Protein AF-A0A1M4EAT4-F1 (afdb_monomer_lite)

Organism: NCBI:txid93944

Radius of gyration: 18.43 Å; chains: 1; bounding box: 46×36×51 Å

pLDDT: mean 74.12, std 10.52, range [37.0, 86.5]

Secondary structure (DSSP, 8-state):
----S-S-----HHHHHHHHHTT-SPTT------SSB---------SSHHHHHHHHHHHH-HHHHHHHHHTT---S-HHHHHHHHHHTT----SS---BPPPPPHHHHHHHHHHHHHH--

Structure (mmCIF, N/CA/C/O backbone):
data_AF-A0A1M4EAT4-F1
#
_entry.id   AF-A0A1M4EAT4-F1
#
loop_
_atom_site.group_PDB
_atom_site.id
_atom_site.type_symbol
_atom_site.label_atom_id
_atom_site.label_alt_id
_atom_site.label_comp_id
_atom_site.label_asym_id
_atom_site.label_entity_id
_atom_site.label_seq_id
_atom_site.pdbx_PD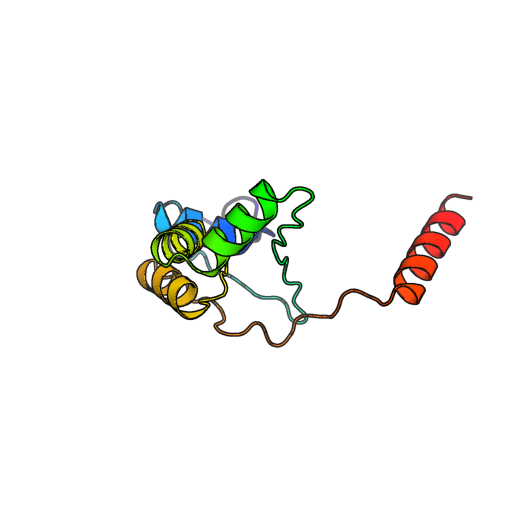B_ins_code
_atom_site.Cartn_x
_atom_site.Cartn_y
_atom_site.Cartn_z
_atom_site.occupancy
_atom_site.B_iso_or_equiv
_atom_site.auth_seq_id
_atom_site.auth_comp_id
_atom_site.auth_asym_id
_atom_site.auth_atom_id
_atom_site.pdbx_PDB_model_num
ATOM 1 N N . MET A 1 1 ? -7.336 -1.115 30.817 1.00 37.00 1 MET A N 1
ATOM 2 C CA . MET A 1 1 ? -6.216 -1.668 30.028 1.00 37.00 1 MET A CA 1
ATOM 3 C C . MET A 1 1 ? -6.042 -0.762 28.824 1.00 37.00 1 MET A C 1
ATOM 5 O O . MET A 1 1 ? -6.878 -0.791 27.934 1.00 37.00 1 MET A O 1
ATOM 9 N N . GLY A 1 2 ? -5.105 0.181 28.932 1.00 57.25 2 GLY A N 1
ATOM 10 C CA . GLY A 1 2 ? -4.971 1.328 28.029 1.00 57.25 2 GLY A CA 1
ATOM 11 C C . GLY A 1 2 ? -4.086 1.047 26.819 1.00 57.25 2 GLY A C 1
ATOM 12 O O . GLY A 1 2 ? -3.504 -0.034 26.713 1.00 57.25 2 GLY A O 1
ATOM 13 N N . MET A 1 3 ? -4.002 2.037 25.924 1.00 54.75 3 MET A N 1
ATOM 14 C CA . MET A 1 3 ? -3.085 2.034 24.782 1.00 54.75 3 MET A CA 1
ATOM 15 C C . MET A 1 3 ? -1.682 1.607 25.235 1.00 54.75 3 MET A C 1
ATOM 17 O O . MET A 1 3 ? -1.206 2.049 26.281 1.00 54.75 3 MET A O 1
ATOM 21 N N . GLY A 1 4 ? -1.052 0.709 24.472 1.00 64.19 4 GLY A N 1
ATOM 22 C CA . GLY A 1 4 ? 0.325 0.289 24.723 1.00 64.19 4 G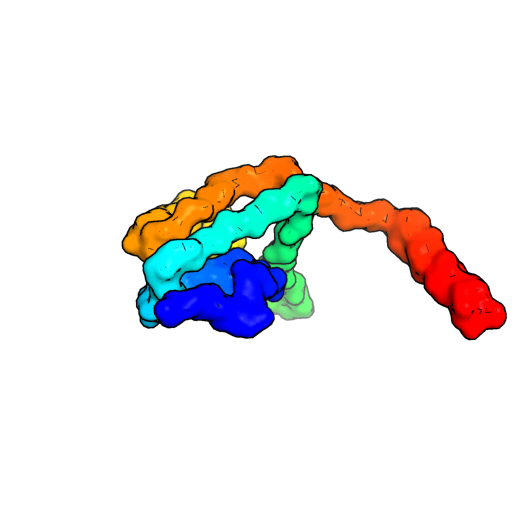LY A CA 1
ATOM 23 C C . GLY A 1 4 ? 1.308 1.471 24.681 1.00 64.19 4 GLY A C 1
ATOM 24 O O . GLY A 1 4 ? 0.922 2.584 24.325 1.00 64.19 4 GLY A O 1
ATOM 25 N N . PRO A 1 5 ? 2.591 1.244 25.004 1.00 63.88 5 PRO A N 1
ATOM 26 C CA . PRO A 1 5 ? 3.593 2.306 25.165 1.00 63.88 5 PRO A CA 1
ATOM 27 C C . PRO A 1 5 ? 3.839 3.167 23.908 1.00 63.88 5 PRO A C 1
ATOM 29 O O . PRO A 1 5 ? 4.446 4.228 24.014 1.00 63.88 5 PRO A O 1
ATOM 32 N N . SER A 1 6 ? 3.343 2.753 22.738 1.00 63.44 6 SER A N 1
ATOM 33 C CA . SER A 1 6 ? 3.379 3.521 21.490 1.00 63.44 6 SER A CA 1
ATOM 34 C C . SER A 1 6 ? 1.952 3.700 20.951 1.00 63.44 6 SER A C 1
ATOM 36 O O . SER A 1 6 ? 1.438 2.795 20.293 1.00 63.44 6 SER A O 1
ATOM 38 N N . PRO A 1 7 ? 1.282 4.835 21.225 1.00 70.62 7 PRO A N 1
ATOM 39 C CA . PRO A 1 7 ? -0.088 5.085 20.762 1.00 70.62 7 PRO A CA 1
ATOM 40 C C . PRO A 1 7 ? -0.171 5.319 19.244 1.00 70.62 7 PRO A C 1
ATOM 42 O O . PRO A 1 7 ? -1.258 5.284 18.676 1.00 70.62 7 PRO A O 1
ATOM 45 N N . MET A 1 8 ? 0.973 5.547 18.593 1.00 79.19 8 MET A N 1
ATOM 46 C CA . MET A 1 8 ? 1.109 5.738 17.156 1.00 79.19 8 MET A CA 1
ATOM 47 C C . MET A 1 8 ? 2.416 5.102 16.683 1.00 79.19 8 MET A C 1
ATOM 49 O O . MET A 1 8 ? 3.445 5.223 17.350 1.00 79.19 8 MET A O 1
ATOM 53 N N . VAL A 1 9 ? 2.368 4.428 15.537 1.00 81.19 9 VAL A N 1
ATOM 54 C CA . VAL A 1 9 ? 3.529 3.830 14.872 1.00 81.19 9 VAL A CA 1
ATOM 55 C C . VAL A 1 9 ? 3.484 4.175 13.390 1.00 81.19 9 VAL A C 1
ATOM 57 O O . VAL A 1 9 ? 2.409 4.201 12.793 1.00 81.19 9 VAL A O 1
ATOM 60 N N . TRP A 1 10 ? 4.647 4.444 12.800 1.00 80.44 10 TRP A N 1
ATOM 61 C CA . TRP A 1 10 ? 4.766 4.648 11.360 1.00 80.44 10 TRP A CA 1
ATOM 62 C C . TRP A 1 10 ? 5.073 3.306 10.706 1.00 80.44 10 TRP A C 1
ATOM 64 O O . TRP A 1 10 ? 6.112 2.706 10.974 1.00 80.44 10 TRP A O 1
ATOM 74 N N . ILE A 1 11 ? 4.146 2.818 9.892 1.00 80.50 11 ILE A N 1
ATOM 75 C CA . ILE A 1 11 ? 4.225 1.507 9.244 1.00 80.50 11 ILE A CA 1
ATOM 76 C C . ILE A 1 11 ? 3.791 1.621 7.787 1.00 80.50 11 ILE A C 1
ATOM 78 O O . ILE A 1 11 ? 3.132 2.588 7.400 1.00 80.50 11 ILE A O 1
ATOM 82 N N . TYR A 1 12 ? 4.138 0.621 6.983 1.00 81.62 12 TYR A N 1
ATOM 83 C CA . TYR A 1 12 ? 3.632 0.534 5.620 1.00 81.62 12 TYR A CA 1
ATOM 84 C C . TYR A 1 12 ? 2.160 0.106 5.612 1.00 81.62 12 TYR A C 1
ATOM 86 O O . TYR A 1 12 ? 1.756 -0.772 6.374 1.00 81.62 12 TYR A O 1
ATOM 94 N N . GLU A 1 13 ? 1.378 0.672 4.688 1.00 83.06 13 GLU A N 1
ATOM 95 C CA . GLU A 1 13 ? -0.017 0.272 4.445 1.00 83.06 13 GLU A CA 1
ATOM 96 C C . GLU A 1 13 ? -0.123 -1.240 4.193 1.00 83.06 13 GLU A C 1
ATOM 98 O O . GLU A 1 13 ? -0.965 -1.903 4.794 1.00 83.06 13 GLU A O 1
ATOM 103 N N . ALA A 1 14 ? 0.791 -1.790 3.385 1.00 80.06 14 ALA A N 1
ATOM 104 C CA . ALA A 1 14 ? 0.827 -3.213 3.061 1.00 80.06 14 ALA A CA 1
ATOM 105 C C . ALA A 1 14 ? 0.920 -4.101 4.310 1.00 80.06 14 ALA A C 1
ATOM 107 O O . ALA A 1 14 ? 0.164 -5.055 4.448 1.00 80.06 14 ALA A O 1
ATOM 108 N N . GLN A 1 15 ? 1.783 -3.731 5.260 1.00 82.38 15 GLN A N 1
ATOM 109 C CA . GLN A 1 15 ? 1.969 -4.481 6.503 1.00 82.38 15 GLN A CA 1
ATOM 110 C C . GLN A 1 15 ? 0.731 -4.415 7.401 1.00 82.38 15 GLN A C 1
ATOM 112 O O . GLN A 1 15 ? 0.396 -5.394 8.061 1.00 82.38 15 GLN A O 1
ATOM 117 N N . PHE A 1 16 ? 0.042 -3.269 7.437 1.00 84.94 16 PHE A N 1
ATOM 118 C CA . PHE A 1 16 ? -1.190 -3.139 8.213 1.00 84.94 16 PHE A CA 1
ATOM 119 C C . PHE A 1 16 ? -2.329 -3.966 7.608 1.00 84.94 16 PHE A C 1
ATOM 121 O O . PHE A 1 16 ? -3.050 -4.639 8.342 1.00 84.94 16 PHE A O 1
ATOM 128 N N . VAL A 1 17 ? -2.474 -3.945 6.280 1.00 83.94 17 VAL A N 1
ATOM 129 C CA . VAL A 1 17 ? -3.482 -4.741 5.564 1.00 83.94 17 VAL A CA 1
ATOM 130 C C . VAL A 1 17 ? -3.195 -6.235 5.699 1.00 83.94 17 VAL A C 1
ATOM 132 O O . VAL A 1 17 ? -4.110 -6.987 6.014 1.00 83.94 17 VAL A O 1
ATOM 135 N N . GLU A 1 18 ? -1.940 -6.664 5.558 1.00 84.06 18 GLU A N 1
ATOM 136 C CA . GLU A 1 18 ? -1.531 -8.058 5.773 1.00 84.06 18 GLU A CA 1
ATOM 137 C C . GLU A 1 18 ? -1.813 -8.506 7.217 1.00 84.06 18 GLU A C 1
ATOM 139 O O . GLU A 1 18 ? -2.433 -9.546 7.448 1.00 84.06 18 GLU A O 1
ATOM 144 N N . ALA A 1 19 ? -1.460 -7.689 8.214 1.00 85.19 19 ALA A N 1
ATOM 145 C CA . ALA A 1 19 ? -1.780 -7.977 9.610 1.00 85.19 19 ALA A CA 1
ATOM 146 C C . ALA A 1 19 ? -3.298 -8.070 9.852 1.00 85.19 19 ALA A C 1
ATOM 148 O O . ALA A 1 19 ? -3.749 -8.917 10.627 1.00 85.19 19 ALA A O 1
ATOM 149 N N . ALA A 1 20 ? -4.105 -7.227 9.198 1.00 85.56 20 ALA A N 1
ATOM 150 C CA . ALA A 1 20 ? -5.563 -7.291 9.283 1.00 85.56 20 ALA A CA 1
ATOM 151 C C . ALA A 1 20 ? -6.114 -8.564 8.625 1.00 85.56 20 ALA A C 1
ATOM 153 O O . ALA A 1 20 ? -6.967 -9.231 9.214 1.00 85.56 20 ALA A O 1
ATOM 154 N N . ALA A 1 21 ? -5.573 -8.948 7.466 1.00 83.12 21 ALA A N 1
ATOM 155 C CA . ALA A 1 21 ? -5.907 -10.191 6.778 1.00 83.12 21 ALA A CA 1
ATOM 156 C C . ALA A 1 21 ? -5.607 -11.428 7.641 1.00 83.12 21 ALA A C 1
ATOM 158 O O . ALA A 1 21 ? -6.381 -12.385 7.660 1.00 83.12 21 ALA A O 1
ATOM 159 N N . HIS A 1 22 ? -4.540 -11.374 8.443 1.00 85.06 22 HIS A N 1
ATOM 160 C CA . HIS A 1 22 ? -4.179 -12.410 9.412 1.00 85.06 22 HIS A CA 1
ATOM 161 C C . HIS A 1 22 ? -4.853 -12.272 10.790 1.00 85.06 22 HIS A C 1
ATOM 163 O O . HIS A 1 22 ? -4.543 -13.045 11.699 1.00 85.06 22 HIS A O 1
ATOM 169 N N . GLY A 1 23 ? -5.766 -11.313 10.984 1.00 83.88 23 GLY A N 1
ATOM 170 C CA . GLY A 1 23 ? -6.479 -11.115 12.254 1.00 83.88 23 GLY A CA 1
ATOM 171 C C . GLY A 1 23 ? -5.591 -10.641 13.413 1.00 83.88 23 GLY A C 1
ATOM 172 O O . GLY A 1 23 ? -5.926 -10.837 14.579 1.00 83.88 23 GLY A O 1
ATOM 173 N N . GLN A 1 24 ? -4.445 -10.034 13.109 1.00 86.50 24 GLN A N 1
ATOM 174 C CA . GLN A 1 24 ? -3.463 -9.552 14.087 1.00 86.50 24 GLN A CA 1
ATOM 175 C C . GLN A 1 24 ? -3.726 -8.103 14.530 1.00 86.50 24 GLN A C 1
ATOM 177 O O . GLN A 1 24 ? -3.128 -7.626 15.499 1.00 86.50 24 GLN A O 1
ATOM 182 N N . VAL A 1 25 ? -4.636 -7.401 13.848 1.00 84.62 25 VAL A N 1
ATOM 183 C CA . VAL A 1 25 ? -5.058 -6.036 14.185 1.00 84.62 25 VAL A CA 1
ATOM 184 C C . VAL A 1 25 ? -6.112 -6.068 15.293 1.00 84.62 25 VAL A C 1
ATOM 186 O O . VAL A 1 25 ? -7.095 -6.804 15.231 1.00 84.62 25 VAL A O 1
ATOM 189 N N . LYS A 1 26 ? -5.906 -5.258 16.335 1.00 84.25 26 LYS A N 1
ATOM 190 C CA . LYS A 1 26 ? -6.821 -5.168 17.482 1.00 84.25 26 LYS A CA 1
ATOM 191 C C . LYS A 1 26 ? -7.965 -4.186 17.196 1.00 84.25 26 LYS A C 1
ATOM 193 O O . LYS A 1 26 ? -7.743 -3.191 16.504 1.00 84.25 26 LYS A O 1
ATOM 198 N N . PRO A 1 27 ? -9.153 -4.386 17.797 1.00 80.12 27 PRO A N 1
ATOM 199 C CA . PRO A 1 27 ? -10.242 -3.417 17.706 1.00 80.12 27 PRO A CA 1
ATOM 200 C C . PRO A 1 27 ? -9.794 -2.010 18.127 1.00 80.12 27 PRO A C 1
ATOM 202 O O . PRO A 1 27 ? -9.149 -1.846 19.163 1.00 80.12 27 PRO A O 1
ATOM 205 N N . GLY A 1 28 ? -10.142 -1.002 17.323 1.00 80.25 28 GLY A N 1
ATOM 206 C CA . GLY A 1 28 ? -9.801 0.405 17.567 1.00 80.25 28 GLY A CA 1
ATOM 207 C C . GLY A 1 28 ? -8.472 0.875 16.963 1.00 80.25 28 GLY A C 1
ATOM 208 O O . GLY A 1 28 ? -8.188 2.068 17.014 1.00 80.25 28 GLY A O 1
ATOM 209 N N . MET A 1 29 ? -7.673 -0.016 16.368 1.00 85.00 29 MET A N 1
ATOM 210 C CA . MET A 1 29 ? -6.548 0.391 15.521 1.00 85.00 29 MET A CA 1
ATOM 211 C C . MET A 1 29 ? -7.074 0.950 14.197 1.00 85.00 29 MET A C 1
ATOM 213 O O . MET A 1 29 ? -7.895 0.318 13.537 1.00 85.00 29 MET A O 1
ATOM 217 N N . VAL A 1 30 ? -6.591 2.129 13.808 1.00 83.81 30 VAL A N 1
ATOM 218 C CA . VAL A 1 30 ? -6.997 2.818 12.578 1.00 83.81 30 VAL A CA 1
ATOM 219 C C . VAL A 1 30 ? -5.770 3.238 11.781 1.00 83.81 30 VAL A C 1
ATOM 221 O O . VAL A 1 30 ? -4.739 3.587 12.358 1.00 83.81 30 VAL A O 1
ATOM 224 N N . LEU A 1 31 ? -5.893 3.211 10.454 1.00 84.19 31 LEU A N 1
ATOM 225 C CA . LEU A 1 31 ? -4.864 3.708 9.551 1.00 84.19 31 LEU A CA 1
ATOM 226 C C . LEU A 1 31 ? -5.080 5.209 9.320 1.00 84.19 31 LEU A C 1
ATOM 228 O O . LEU A 1 31 ? -6.187 5.643 9.001 1.00 84.19 31 LEU A O 1
ATOM 232 N N . LEU A 1 32 ? -4.023 5.999 9.500 1.00 80.12 32 LEU A N 1
ATOM 233 C CA . LEU A 1 32 ? -4.026 7.443 9.276 1.00 80.12 32 LEU A CA 1
ATOM 234 C C . LEU A 1 32 ? -3.093 7.765 8.110 1.00 80.12 32 LEU A C 1
ATOM 236 O O . LEU A 1 32 ? -1.944 7.325 8.098 1.00 80.12 32 LEU A O 1
ATOM 240 N N . TYR A 1 33 ? -3.578 8.564 7.161 1.00 77.25 33 TYR A N 1
ATOM 241 C CA . TYR A 1 33 ? -2.772 9.078 6.057 1.00 77.25 33 TYR A CA 1
ATOM 242 C C . TYR A 1 33 ? -2.415 10.540 6.352 1.00 77.25 33 TYR A C 1
ATOM 244 O O . TYR A 1 33 ? -3.316 11.382 6.355 1.00 77.25 33 TYR A O 1
ATOM 252 N N . PRO A 1 34 ? -1.142 10.874 6.632 1.00 69.44 34 PRO A N 1
ATOM 253 C CA . PRO A 1 34 ? -0.729 12.271 6.693 1.00 69.44 34 PRO A CA 1
ATOM 254 C C . PRO A 1 34 ? -0.902 12.912 5.310 1.00 69.44 34 PRO A C 1
ATOM 256 O O . PRO A 1 34 ? -0.660 12.251 4.301 1.00 69.44 34 PRO A O 1
ATOM 259 N N . SER A 1 35 ? -1.317 14.180 5.272 1.00 65.00 35 SER A N 1
ATOM 260 C CA . SER A 1 35 ? -1.279 15.007 4.061 1.00 65.00 35 SER A CA 1
ATOM 261 C C . SER A 1 35 ? -0.195 16.083 4.239 1.00 65.00 35 SER A C 1
ATOM 263 O O . SER A 1 35 ? -0.228 16.799 5.247 1.00 65.00 35 SER A O 1
ATOM 265 N N . PRO A 1 36 ? 0.783 16.184 3.320 1.00 61.97 36 PRO A N 1
ATOM 266 C CA . PRO A 1 36 ? 0.971 15.316 2.155 1.00 61.97 36 PRO A CA 1
ATOM 267 C C . PRO A 1 36 ? 1.425 13.894 2.527 1.00 61.97 36 PRO A C 1
ATOM 269 O O . PRO A 1 36 ? 2.098 13.690 3.539 1.00 61.97 36 PRO A O 1
ATOM 272 N N . THR A 1 37 ? 1.081 12.910 1.693 1.00 60.50 37 THR A N 1
ATOM 273 C CA . THR A 1 37 ? 1.470 11.507 1.878 1.00 60.50 37 THR A CA 1
ATOM 274 C C . THR A 1 37 ? 2.624 11.115 0.955 1.00 60.50 37 THR A C 1
ATOM 276 O O . THR A 1 37 ? 2.887 11.759 -0.060 1.00 60.50 37 THR A O 1
ATOM 279 N N . VAL A 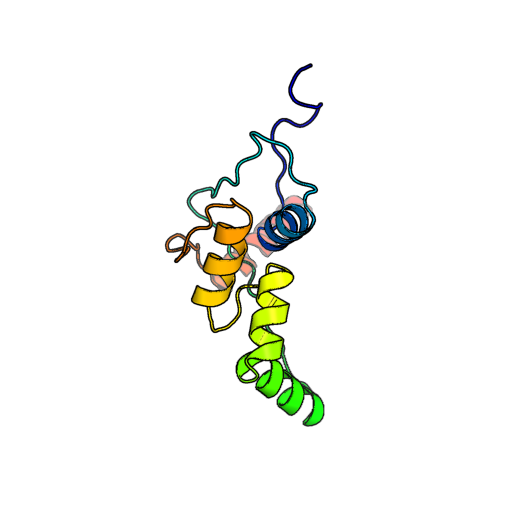1 38 ? 3.327 10.036 1.300 1.00 61.12 38 VAL A N 1
ATOM 280 C CA . VAL A 1 38 ? 4.394 9.456 0.472 1.00 61.12 38 VAL A CA 1
ATOM 281 C C . VAL A 1 38 ? 4.012 8.021 0.145 1.00 61.12 38 VAL A C 1
ATOM 283 O O . VAL A 1 38 ? 3.863 7.188 1.039 1.00 61.12 38 VAL A O 1
ATOM 286 N N . LEU A 1 39 ? 3.868 7.719 -1.145 1.00 66.31 39 LEU A N 1
ATOM 287 C CA . LEU A 1 39 ? 3.547 6.378 -1.620 1.00 66.31 39 LEU A CA 1
ATOM 288 C C . LEU A 1 39 ? 4.820 5.659 -2.072 1.00 66.31 39 LEU A C 1
ATOM 290 O O . LEU A 1 39 ? 5.461 6.053 -3.045 1.00 66.31 39 LEU A O 1
ATOM 294 N N . SER A 1 40 ? 5.155 4.555 -1.407 1.00 63.81 40 SER A N 1
ATOM 295 C CA . SER A 1 40 ? 6.212 3.654 -1.876 1.00 63.81 40 SER A CA 1
ATOM 296 C C . SER A 1 40 ? 5.664 2.721 -2.957 1.00 63.81 40 SER A C 1
ATOM 298 O O . SER A 1 40 ? 4.914 1.789 -2.666 1.00 63.81 40 SER A O 1
ATOM 300 N N . LYS A 1 41 ? 6.038 2.971 -4.216 1.00 67.81 41 LYS A N 1
ATOM 301 C CA . LYS A 1 41 ? 5.733 2.077 -5.341 1.00 67.81 41 LYS A CA 1
ATOM 302 C C . LYS A 1 41 ? 6.792 0.978 -5.426 1.00 67.81 41 LYS A C 1
ATOM 304 O O . LYS A 1 41 ? 7.984 1.265 -5.493 1.00 67.81 41 LYS A O 1
ATOM 309 N N . HIS A 1 42 ? 6.354 -0.277 -5.450 1.00 70.00 42 HIS A N 1
ATOM 310 C CA . HIS A 1 42 ? 7.240 -1.416 -5.675 1.00 70.00 42 HIS A CA 1
ATOM 311 C C . HIS A 1 42 ? 7.415 -1.627 -7.181 1.00 70.00 42 HIS A C 1
ATOM 313 O O . HIS A 1 42 ? 6.526 -2.153 -7.847 1.00 70.00 42 HIS A O 1
ATOM 319 N N . THR A 1 43 ? 8.558 -1.201 -7.719 1.00 71.75 43 THR A N 1
ATOM 320 C CA . THR A 1 43 ? 8.867 -1.313 -9.150 1.00 71.75 43 THR A CA 1
ATOM 321 C C . THR A 1 43 ? 9.819 -2.476 -9.398 1.00 71.75 43 THR A C 1
ATOM 323 O O . THR A 1 43 ? 10.922 -2.511 -8.854 1.00 71.75 43 THR A O 1
ATOM 326 N N . LEU A 1 44 ? 9.425 -3.415 -10.260 1.00 77.50 44 LEU A N 1
ATOM 327 C CA . LEU A 1 44 ? 10.331 -4.441 -10.771 1.00 77.50 44 LEU A CA 1
ATOM 328 C C . LEU A 1 44 ? 11.095 -3.891 -11.982 1.00 77.50 44 LEU A C 1
ATOM 330 O O . LEU A 1 44 ? 10.482 -3.533 -12.984 1.00 77.50 44 LEU A O 1
ATOM 334 N N . VAL A 1 45 ? 12.429 -3.886 -11.915 1.00 81.94 45 VAL A N 1
ATOM 335 C CA . VAL A 1 45 ? 13.299 -3.543 -13.052 1.00 81.94 45 VAL A CA 1
ATOM 336 C C . VAL A 1 45 ? 13.937 -4.825 -13.600 1.00 81.94 45 VAL A C 1
ATOM 338 O O . VAL A 1 45 ? 14.849 -5.376 -12.976 1.00 81.94 45 VAL A O 1
ATOM 341 N N . PRO A 1 46 ? 13.465 -5.356 -14.740 1.00 79.31 46 PRO A N 1
ATOM 342 C CA . PRO A 1 46 ? 14.001 -6.592 -15.288 1.00 79.31 46 PRO A CA 1
ATOM 343 C C . PRO A 1 46 ? 15.347 -6.360 -15.988 1.00 79.31 46 PRO A C 1
ATOM 345 O O . PRO A 1 46 ? 15.427 -5.666 -16.993 1.00 79.31 46 PRO A O 1
ATOM 348 N N . LEU A 1 47 ? 16.410 -7.005 -15.497 1.00 80.81 47 LEU A N 1
ATOM 349 C CA . LEU A 1 47 ? 17.750 -6.950 -16.114 1.00 80.81 47 LEU A CA 1
ATOM 350 C C . LEU A 1 47 ? 17.985 -8.042 -17.174 1.00 80.81 47 LEU A C 1
ATOM 352 O O . LEU A 1 47 ? 18.995 -8.034 -17.873 1.00 80.81 47 LEU A O 1
ATOM 356 N N . LYS A 1 48 ? 17.087 -9.033 -17.258 1.00 85.94 48 LYS A N 1
ATOM 357 C CA . LYS A 1 48 ? 17.187 -10.207 -18.143 1.00 85.94 48 LYS A CA 1
ATOM 358 C C . LYS A 1 48 ? 15.817 -10.541 -18.750 1.00 85.94 48 LYS A C 1
ATOM 360 O O . LYS A 1 48 ? 14.805 -10.253 -18.107 1.00 85.94 48 LYS A O 1
ATOM 365 N N . PRO A 1 49 ? 15.755 -11.247 -19.898 1.00 85.94 49 PRO A N 1
ATOM 366 C CA . PRO A 1 49 ? 14.487 -11.649 -20.524 1.00 85.94 49 PRO A CA 1
ATOM 367 C C . PRO A 1 49 ? 13.559 -12.475 -19.616 1.00 85.94 49 PRO A C 1
ATOM 369 O O . PRO A 1 49 ? 12.338 -12.367 -19.696 1.00 85.94 49 PRO A O 1
ATOM 372 N N . SER A 1 50 ? 14.120 -13.283 -18.712 1.00 85.00 50 SER A N 1
ATOM 373 C CA . SER A 1 50 ? 13.340 -14.015 -17.706 1.00 85.00 50 SER A CA 1
ATOM 374 C C . SER A 1 50 ? 12.674 -13.088 -16.684 1.00 85.00 50 SER A C 1
ATOM 376 O O . SER A 1 50 ? 11.542 -13.343 -16.277 1.00 85.00 50 SER A O 1
ATOM 378 N N . GLY A 1 51 ? 13.347 -11.997 -16.307 1.00 80.75 51 GLY A N 1
ATOM 379 C CA . GLY A 1 51 ? 12.787 -10.954 -15.451 1.00 80.75 51 GLY A CA 1
ATOM 380 C C . GLY A 1 51 ? 11.664 -10.190 -16.147 1.00 80.75 51 GLY A C 1
ATOM 381 O O . GLY A 1 51 ? 10.658 -9.891 -15.516 1.00 80.75 51 GLY A O 1
ATOM 382 N N . ASP A 1 52 ? 11.792 -9.937 -17.450 1.00 84.31 52 ASP A N 1
ATOM 383 C CA . ASP A 1 52 ? 10.733 -9.290 -18.234 1.00 84.31 52 ASP A CA 1
ATOM 384 C C . ASP A 1 52 ? 9.467 -10.160 -18.287 1.00 84.31 52 ASP A C 1
ATOM 386 O O . ASP A 1 52 ? 8.351 -9.686 -18.070 1.00 84.31 52 ASP A O 1
ATOM 390 N N . ARG A 1 53 ? 9.637 -11.478 -18.459 1.00 85.69 53 ARG A N 1
ATOM 391 C CA . ARG A 1 53 ? 8.522 -12.429 -18.363 1.00 85.69 53 ARG A CA 1
ATOM 392 C C . ARG A 1 53 ? 7.869 -12.412 -16.977 1.00 85.69 53 ARG A C 1
ATOM 394 O O . ARG A 1 53 ? 6.646 -12.486 -16.897 1.00 85.69 53 ARG A O 1
ATOM 401 N N . LEU A 1 54 ? 8.659 -12.317 -15.906 1.00 85.00 54 LEU A N 1
ATOM 402 C CA . LEU A 1 54 ? 8.140 -12.217 -14.539 1.00 85.00 54 LEU A CA 1
ATOM 403 C C . LEU A 1 54 ? 7.363 -10.914 -14.321 1.00 85.00 54 LEU A C 1
ATOM 405 O O . LEU A 1 54 ? 6.255 -10.960 -13.797 1.00 85.00 54 LEU A O 1
ATOM 409 N N . GLY A 1 55 ? 7.904 -9.776 -14.762 1.00 81.88 55 GLY A N 1
ATOM 410 C CA . GLY A 1 55 ? 7.229 -8.481 -14.667 1.00 81.88 55 GLY A CA 1
ATOM 411 C C . GLY A 1 55 ? 5.887 -8.484 -15.382 1.00 81.88 55 GLY A C 1
ATOM 412 O O . GLY A 1 55 ? 4.881 -8.087 -14.799 1.00 81.88 55 GLY A O 1
ATOM 413 N N . ARG A 1 56 ? 5.844 -9.044 -16.597 1.00 83.94 56 ARG A N 1
ATOM 414 C CA . ARG A 1 56 ? 4.589 -9.228 -17.332 1.00 83.94 56 ARG A CA 1
ATOM 415 C C . ARG A 1 56 ? 3.590 -10.065 -16.543 1.00 83.94 56 ARG A C 1
ATOM 417 O O . ARG A 1 56 ? 2.472 -9.613 -16.353 1.00 83.94 56 ARG A O 1
ATOM 424 N N . LEU A 1 57 ? 3.993 -11.222 -16.016 1.00 85.12 57 LEU A N 1
ATOM 425 C CA . LEU A 1 57 ? 3.094 -12.073 -15.228 1.00 85.12 57 LEU A CA 1
ATOM 426 C C . LEU A 1 57 ? 2.562 -11.368 -13.975 1.00 85.12 57 LEU A C 1
ATOM 428 O O . LEU A 1 57 ? 1.362 -11.415 -13.735 1.00 85.12 57 LEU A O 1
ATOM 432 N N . LEU A 1 58 ? 3.409 -10.664 -13.221 1.00 81.88 58 LEU A N 1
ATOM 433 C CA . LEU A 1 58 ? 2.976 -9.902 -12.042 1.00 81.88 58 LEU A CA 1
ATOM 434 C C . LEU A 1 58 ? 1.982 -8.783 -12.393 1.00 81.88 58 LEU A C 1
ATOM 436 O O . LEU A 1 58 ? 1.154 -8.414 -11.565 1.00 81.88 58 LEU A O 1
ATOM 440 N N . SER A 1 59 ? 2.045 -8.246 -13.615 1.00 78.31 59 SER A N 1
ATOM 441 C CA . SER A 1 59 ? 1.142 -7.193 -14.089 1.00 78.31 59 SER A CA 1
ATOM 442 C C . SER A 1 59 ? -0.095 -7.690 -14.836 1.00 78.31 59 SER A C 1
ATOM 444 O O . SER A 1 59 ? -1.039 -6.913 -14.943 1.00 78.31 59 SER A O 1
ATOM 446 N N . THR A 1 60 ? -0.113 -8.916 -15.367 1.00 82.50 60 THR A N 1
ATOM 447 C CA . THR A 1 60 ? -1.206 -9.407 -16.231 1.00 82.50 60 THR A CA 1
ATOM 448 C C . THR A 1 60 ? -1.924 -10.644 -15.711 1.00 82.50 60 THR A C 1
ATOM 450 O O . THR A 1 60 ? -3.022 -10.924 -16.177 1.00 82.50 60 THR A O 1
ATOM 453 N N . ASP A 1 61 ? -1.309 -11.432 -14.825 1.00 85.19 61 ASP A N 1
ATOM 454 C CA . ASP A 1 61 ? -1.927 -12.651 -14.297 1.00 85.19 61 ASP A CA 1
ATOM 455 C C . ASP A 1 61 ? -2.893 -12.298 -13.149 1.00 85.19 61 ASP A C 1
ATOM 457 O O . ASP A 1 61 ? -2.440 -11.830 -12.097 1.00 85.19 61 ASP A O 1
ATOM 461 N N . PRO A 1 62 ? -4.209 -12.553 -13.294 1.00 82.56 62 PRO A N 1
ATOM 462 C CA . PRO A 1 62 ? -5.193 -12.199 -12.272 1.00 82.56 62 PRO A CA 1
ATOM 463 C C . PRO A 1 62 ? -4.962 -12.898 -10.928 1.00 82.56 62 PRO A C 1
ATOM 465 O O . PRO A 1 62 ? -5.302 -12.358 -9.877 1.00 82.56 62 PRO A O 1
ATOM 468 N N . ARG A 1 63 ? -4.374 -14.104 -10.925 1.00 84.81 63 ARG A N 1
ATOM 469 C CA . ARG A 1 63 ? -4.073 -14.830 -9.682 1.00 84.81 63 ARG A CA 1
ATOM 470 C C . ARG A 1 63 ? -2.923 -14.173 -8.935 1.00 84.81 63 ARG A C 1
ATOM 472 O O . ARG A 1 63 ? -2.985 -14.072 -7.715 1.00 84.81 63 ARG A O 1
ATOM 479 N N . LEU A 1 64 ? -1.896 -13.719 -9.654 1.00 83.50 64 LEU A N 1
ATOM 480 C CA . LEU A 1 64 ? -0.766 -13.017 -9.043 1.00 83.50 64 LEU A CA 1
ATOM 481 C C . LEU A 1 64 ? -1.169 -11.630 -8.545 1.00 83.50 64 LEU A C 1
ATOM 483 O O . LEU A 1 64 ? -0.745 -11.242 -7.462 1.00 83.50 64 LEU A O 1
ATOM 487 N N . GLN A 1 65 ? -2.019 -10.914 -9.282 1.00 82.94 65 GLN A N 1
ATOM 488 C CA . GLN A 1 65 ? -2.570 -9.632 -8.834 1.00 82.94 65 GLN A CA 1
ATOM 489 C C . GLN A 1 65 ? -3.398 -9.782 -7.554 1.00 82.94 65 GLN A C 1
ATOM 491 O O . GLN A 1 65 ? -3.215 -9.015 -6.610 1.00 82.94 65 GLN A O 1
ATOM 496 N N . ARG A 1 66 ? -4.254 -10.810 -7.487 1.00 80.88 66 ARG A N 1
ATOM 497 C CA . ARG A 1 66 ? -5.019 -11.122 -6.276 1.00 80.88 66 ARG A CA 1
ATOM 498 C C . ARG A 1 66 ? -4.113 -11.488 -5.103 1.00 80.88 66 ARG A C 1
ATOM 500 O O . ARG A 1 66 ? -4.296 -10.955 -4.016 1.00 80.88 66 ARG A O 1
ATOM 507 N N . LEU A 1 67 ? -3.122 -12.352 -5.322 1.00 84.19 67 LEU A N 1
ATOM 508 C CA . LEU A 1 67 ? -2.170 -12.727 -4.275 1.00 84.19 67 LEU A CA 1
ATOM 509 C C . LEU A 1 67 ? -1.386 -11.503 -3.773 1.00 84.19 67 LEU A C 1
ATOM 511 O O . LEU A 1 67 ? -1.179 -11.345 -2.576 1.00 84.19 67 LEU A O 1
ATOM 515 N N . ALA A 1 68 ? -0.988 -10.604 -4.675 1.00 80.81 68 ALA A N 1
ATOM 516 C CA . ALA A 1 68 ? -0.344 -9.351 -4.303 1.00 80.81 68 ALA A CA 1
ATOM 517 C C . ALA A 1 68 ? -1.258 -8.490 -3.411 1.00 80.81 68 ALA A C 1
ATOM 519 O O . ALA A 1 68 ? -0.792 -7.971 -2.400 1.00 80.81 68 ALA A O 1
ATOM 520 N N . ALA A 1 69 ? -2.552 -8.394 -3.733 1.00 80.06 69 ALA A N 1
ATOM 521 C CA . ALA A 1 69 ? -3.533 -7.689 -2.907 1.00 80.06 69 ALA A CA 1
ATOM 522 C C . ALA A 1 69 ? -3.721 -8.335 -1.521 1.00 80.06 69 ALA A C 1
ATOM 524 O O . ALA A 1 69 ? -3.789 -7.615 -0.526 1.00 80.06 69 ALA A O 1
ATOM 525 N N . GLU A 1 70 ? -3.743 -9.670 -1.436 1.00 80.00 70 GLU A N 1
ATOM 526 C CA . GLU A 1 70 ? -3.807 -10.421 -0.168 1.00 80.00 70 GLU A CA 1
ATOM 527 C C . GLU A 1 70 ? -2.584 -10.151 0.730 1.00 80.00 70 GLU A C 1
ATOM 529 O O . GLU A 1 70 ? -2.721 -10.081 1.948 1.00 80.00 70 GLU A O 1
ATOM 534 N N . HIS A 1 71 ? -1.416 -9.891 0.135 1.00 80.00 71 HIS A N 1
ATOM 535 C CA . HIS A 1 71 ? -0.203 -9.450 0.838 1.00 80.00 71 HIS A CA 1
ATOM 536 C C . HIS A 1 71 ? -0.068 -7.921 0.966 1.00 80.00 71 HIS A C 1
ATOM 538 O O . HIS A 1 71 ? 1.004 -7.401 1.273 1.00 80.00 71 HIS A O 1
ATOM 544 N N . GLY A 1 72 ? -1.140 -7.169 0.712 1.00 70.44 72 GLY A N 1
ATOM 545 C CA . GLY A 1 72 ? -1.177 -5.729 0.946 1.00 70.44 72 GLY A CA 1
ATOM 546 C C . GLY A 1 72 ? -0.512 -4.864 -0.136 1.00 70.44 72 GLY A C 1
ATOM 547 O O . GLY A 1 72 ? -0.324 -3.664 0.067 1.00 70.44 72 GLY A O 1
ATOM 548 N N . PHE A 1 73 ? -0.159 -5.420 -1.297 1.00 76.62 73 PHE A N 1
ATOM 549 C CA . PHE A 1 73 ? 0.400 -4.652 -2.409 1.00 76.62 73 PHE A CA 1
ATOM 550 C C . PHE A 1 73 ? -0.698 -4.052 -3.294 1.00 76.62 73 PHE A C 1
ATOM 552 O O . PHE A 1 73 ? -1.618 -4.739 -3.742 1.00 76.62 73 PHE A O 1
ATOM 559 N N . ARG A 1 74 ? -0.539 -2.773 -3.651 1.00 74.44 74 ARG A N 1
ATOM 560 C CA . ARG A 1 74 ? -1.318 -2.139 -4.722 1.00 74.44 74 ARG A CA 1
ATOM 561 C C . ARG A 1 74 ? -0.772 -2.586 -6.079 1.00 74.44 74 ARG A C 1
ATOM 563 O O . ARG A 1 74 ? 0.265 -2.094 -6.523 1.00 74.44 74 ARG A O 1
ATOM 570 N N . SER A 1 75 ? -1.445 -3.548 -6.708 1.00 71.62 75 SER A N 1
ATOM 571 C CA . SER A 1 75 ? -1.169 -3.948 -8.094 1.00 71.62 75 SER A CA 1
ATOM 572 C C . SER A 1 75 ? -1.799 -2.959 -9.093 1.00 71.62 75 SER A C 1
ATOM 574 O O . SER A 1 75 ? -2.424 -1.979 -8.686 1.00 71.62 75 SER A O 1
ATOM 576 N N . ASN A 1 76 ? -1.664 -3.210 -10.403 1.00 70.00 76 ASN A N 1
ATOM 577 C CA . ASN A 1 76 ? -2.380 -2.431 -11.428 1.00 70.00 76 ASN A CA 1
ATOM 578 C C . ASN A 1 76 ? -3.907 -2.485 -11.252 1.00 70.00 76 ASN A C 1
ATOM 580 O O . ASN A 1 76 ? -4.605 -1.582 -11.705 1.00 70.00 76 ASN A O 1
ATOM 584 N N . ASP A 1 77 ? -4.413 -3.528 -10.595 1.00 70.50 77 ASP A N 1
ATOM 585 C CA . ASP A 1 77 ? -5.792 -3.589 -10.141 1.00 70.50 77 ASP A CA 1
ATOM 586 C C . ASP A 1 77 ? -5.896 -3.027 -8.715 1.00 70.50 77 ASP A C 1
ATOM 588 O O . ASP A 1 77 ? -5.760 -3.739 -7.714 1.00 70.50 77 ASP A O 1
ATOM 592 N N . THR A 1 78 ? -6.112 -1.715 -8.627 1.00 67.69 78 THR A N 1
ATOM 593 C CA . THR A 1 78 ? -6.346 -1.013 -7.357 1.00 67.69 78 THR A CA 1
ATOM 594 C C . THR A 1 78 ? -7.684 -1.394 -6.717 1.00 67.69 78 THR A C 1
ATOM 596 O O . THR A 1 78 ? -7.840 -1.239 -5.503 1.00 67.69 78 THR A O 1
ATOM 599 N N . GLY A 1 79 ? -8.626 -1.936 -7.500 1.00 71.50 79 GLY A N 1
ATOM 600 C CA . GLY A 1 79 ? -9.921 -2.419 -7.029 1.00 71.50 79 GLY A CA 1
ATOM 601 C C . GLY A 1 79 ? -9.773 -3.639 -6.128 1.00 71.50 79 GLY A C 1
ATOM 602 O O . GLY A 1 79 ? -10.237 -3.605 -4.988 1.00 71.50 79 GLY A O 1
ATOM 603 N N . SER A 1 80 ? -9.034 -4.656 -6.583 1.00 74.69 80 SER A N 1
ATOM 604 C CA . SER A 1 80 ? -8.772 -5.877 -5.803 1.00 74.69 80 SER A CA 1
ATOM 605 C C . SER A 1 80 ? -8.158 -5.588 -4.428 1.00 74.69 80 SER A C 1
ATOM 607 O O . SER A 1 80 ? -8.547 -6.191 -3.430 1.00 74.69 80 SER A O 1
ATOM 609 N N . PHE A 1 81 ? -7.229 -4.630 -4.338 1.00 78.31 81 PHE A N 1
ATOM 610 C CA . PHE A 1 81 ? -6.637 -4.235 -3.056 1.00 78.31 81 PHE A CA 1
ATOM 611 C C . PHE A 1 81 ? -7.662 -3.591 -2.110 1.00 78.31 81 PHE A C 1
ATOM 613 O O . PHE A 1 81 ? -7.729 -3.944 -0.931 1.00 78.31 81 PHE A O 1
ATOM 620 N N . ALA A 1 82 ? -8.489 -2.675 -2.620 1.00 78.69 82 ALA A N 1
ATOM 621 C CA . ALA A 1 82 ? -9.529 -2.033 -1.822 1.00 78.69 82 ALA A CA 1
ATOM 622 C C . ALA A 1 82 ? -10.595 -3.034 -1.346 1.00 78.69 82 ALA A C 1
ATOM 624 O O . ALA A 1 82 ? -11.093 -2.906 -0.229 1.00 78.69 82 ALA A O 1
ATOM 625 N N . GLU A 1 83 ? -10.924 -4.037 -2.163 1.00 81.00 83 GLU A N 1
ATOM 626 C CA . GLU A 1 83 ? -11.844 -5.117 -1.796 1.00 81.00 83 GLU A CA 1
ATOM 627 C C . GLU A 1 83 ? -11.289 -5.993 -0.671 1.00 81.00 83 GLU A C 1
ATOM 629 O O . GLU A 1 83 ? -11.995 -6.233 0.308 1.00 81.00 83 GLU A O 1
ATOM 634 N N . VAL A 1 84 ? -10.023 -6.418 -0.762 1.00 79.38 84 VAL A N 1
ATOM 635 C CA . VAL A 1 84 ? -9.357 -7.195 0.298 1.00 79.38 84 VAL A CA 1
ATOM 636 C C . VAL A 1 84 ? -9.312 -6.394 1.599 1.00 79.38 84 VAL A C 1
ATOM 638 O O . VAL A 1 84 ? -9.722 -6.888 2.649 1.00 79.38 84 VAL A O 1
ATOM 641 N N . ALA A 1 85 ? -8.883 -5.134 1.540 1.00 81.12 85 ALA A N 1
ATOM 642 C CA . ALA A 1 85 ? -8.830 -4.279 2.719 1.00 81.12 85 ALA A CA 1
ATOM 643 C C . ALA A 1 85 ? -10.222 -4.083 3.350 1.00 81.12 85 ALA A C 1
ATOM 645 O O . ALA A 1 85 ? -10.375 -4.228 4.565 1.00 81.12 85 ALA A O 1
ATOM 646 N N . ALA A 1 86 ? -11.257 -3.844 2.536 1.00 82.56 86 ALA A N 1
ATOM 647 C CA . ALA A 1 86 ? -12.634 -3.708 3.005 1.00 82.56 86 ALA A CA 1
ATOM 648 C C . ALA A 1 86 ? -13.178 -5.004 3.626 1.00 82.56 86 ALA A C 1
ATOM 650 O O . ALA A 1 86 ? -13.838 -4.946 4.665 1.00 82.56 86 ALA A O 1
ATOM 651 N N . ALA A 1 87 ? -12.866 -6.168 3.046 1.00 82.38 87 ALA A N 1
ATOM 652 C CA . ALA A 1 87 ? -13.240 -7.473 3.594 1.00 82.38 87 ALA A CA 1
ATOM 653 C C . ALA A 1 87 ? -12.642 -7.712 4.992 1.00 82.38 87 ALA A C 1
ATOM 655 O O . ALA A 1 87 ? -13.260 -8.376 5.823 1.00 82.38 87 ALA A O 1
ATOM 656 N N . HIS A 1 88 ? -11.480 -7.117 5.271 1.00 80.25 88 HIS A N 1
ATOM 657 C CA . HIS A 1 88 ? -10.806 -7.176 6.569 1.00 80.25 88 HIS A CA 1
ATOM 658 C C . HIS A 1 88 ? -11.051 -5.944 7.456 1.00 80.25 88 HIS A C 1
ATOM 660 O O . HIS A 1 88 ? -10.382 -5.769 8.473 1.00 80.25 88 HIS A O 1
ATOM 666 N N . GLY A 1 89 ? -12.030 -5.099 7.112 1.00 76.62 89 GLY A N 1
ATOM 667 C CA . GLY A 1 89 ? -12.433 -3.954 7.932 1.00 76.62 89 GLY A CA 1
ATOM 668 C C . GLY A 1 89 ? -11.416 -2.811 7.967 1.00 76.62 89 GLY A C 1
ATOM 669 O O . GLY A 1 89 ? -11.469 -1.982 8.875 1.00 76.62 89 GLY A O 1
ATOM 670 N N . VAL A 1 90 ? -10.501 -2.750 6.997 1.00 79.56 90 VAL A N 1
ATOM 671 C CA . VAL A 1 90 ? -9.513 -1.677 6.854 1.00 79.56 90 VAL A CA 1
ATOM 672 C C . VAL A 1 90 ? -9.982 -0.698 5.771 1.00 79.56 90 VAL A C 1
ATOM 674 O O . VAL A 1 90 ? -9.910 -1.013 4.581 1.00 79.56 90 VAL A O 1
ATOM 677 N N . PRO A 1 91 ? -10.462 0.506 6.135 1.00 74.06 91 PRO A N 1
ATOM 678 C CA . PRO A 1 91 ? -10.813 1.526 5.158 1.00 74.06 91 PRO A CA 1
ATOM 679 C C . PRO A 1 91 ? -9.534 2.139 4.574 1.00 74.06 91 PRO A C 1
ATOM 681 O O . PRO A 1 91 ? -8.916 3.012 5.180 1.00 74.06 91 PRO A O 1
ATOM 684 N N . VAL A 1 92 ? -9.128 1.671 3.394 1.00 77.69 92 VAL A N 1
ATOM 685 C CA . VAL A 1 92 ? -7.996 2.236 2.643 1.00 77.69 92 VAL A CA 1
ATOM 686 C C . VAL A 1 92 ? -8.454 3.346 1.700 1.00 77.69 92 VAL A C 1
ATOM 688 O O . VAL A 1 92 ? -9.556 3.304 1.144 1.00 77.69 92 VAL A O 1
ATOM 691 N N . ALA A 1 93 ? -7.596 4.341 1.479 1.00 71.88 93 ALA A N 1
ATOM 692 C CA . ALA A 1 93 ? -7.845 5.368 0.472 1.00 71.88 93 ALA A CA 1
ATOM 693 C C . ALA A 1 93 ? -7.794 4.746 -0.936 1.00 71.88 93 ALA A C 1
ATOM 695 O O . ALA A 1 93 ? -6.771 4.175 -1.321 1.00 71.88 93 ALA A O 1
ATOM 696 N N . LYS A 1 94 ? -8.880 4.852 -1.713 1.00 63.09 94 LYS A N 1
ATOM 697 C CA . 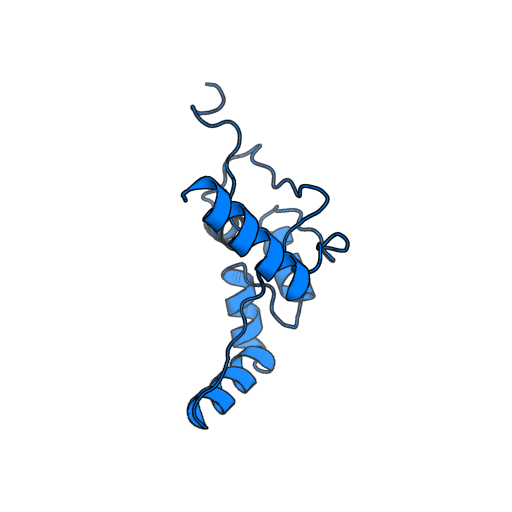LYS A 1 94 ? -8.949 4.282 -3.074 1.00 63.09 94 LYS A CA 1
ATOM 698 C C . LYS A 1 94 ? -7.906 4.911 -3.999 1.00 63.09 94 LYS A C 1
ATOM 700 O O . LYS A 1 94 ? -7.128 4.182 -4.605 1.00 63.09 94 LYS A O 1
ATOM 705 N N . ASP A 1 95 ? -7.800 6.236 -3.957 1.00 62.41 95 ASP A N 1
ATOM 706 C CA . ASP A 1 95 ? -6.765 7.009 -4.637 1.00 62.41 95 ASP A CA 1
ATOM 707 C C . ASP A 1 95 ? -6.012 7.866 -3.609 1.00 62.41 95 ASP A C 1
ATOM 709 O O . ASP A 1 95 ? -6.603 8.768 -3.010 1.00 62.41 95 ASP A O 1
ATOM 713 N N . PRO A 1 96 ? -4.719 7.609 -3.354 1.00 59.81 96 PRO A N 1
ATOM 714 C CA . PRO A 1 96 ? -3.870 8.544 -2.635 1.00 59.81 96 PRO A CA 1
ATOM 715 C C . PRO A 1 96 ? -3.577 9.707 -3.597 1.00 59.81 96 PRO A C 1
ATOM 717 O O . PRO A 1 96 ? -2.685 9.612 -4.432 1.00 59.81 96 PRO A O 1
ATOM 720 N N . ILE A 1 97 ? -4.397 10.761 -3.559 1.00 48.12 97 ILE A N 1
ATOM 721 C CA . ILE A 1 97 ? -4.292 11.920 -4.470 1.00 48.12 97 ILE A CA 1
ATOM 722 C C . ILE A 1 97 ? -3.192 12.895 -3.999 1.00 48.12 97 ILE A C 1
ATOM 724 O O . ILE A 1 97 ? -2.559 13.550 -4.818 1.00 48.12 97 ILE A O 1
ATOM 728 N N . ASP A 1 98 ? -2.889 12.916 -2.697 1.00 49.81 98 ASP A N 1
ATOM 729 C CA . ASP A 1 98 ? -1.880 13.792 -2.075 1.00 49.81 98 ASP A CA 1
ATOM 730 C C . ASP A 1 98 ? -0.488 13.142 -1.991 1.00 49.81 98 ASP A C 1
ATOM 732 O O . ASP A 1 98 ? 0.181 13.202 -0.957 1.00 49.81 98 ASP A O 1
ATOM 736 N N . VAL A 1 99 ? -0.038 12.468 -3.050 1.00 53.47 99 VAL A N 1
ATOM 737 C CA . VAL A 1 99 ? 1.348 11.983 -3.094 1.00 53.47 99 VAL A CA 1
ATOM 738 C C . VAL A 1 99 ? 2.238 13.155 -3.477 1.00 53.47 99 VAL A C 1
ATOM 740 O O . VAL A 1 99 ? 2.154 13.652 -4.597 1.00 53.47 99 VAL A O 1
ATOM 743 N N . VAL A 1 100 ? 3.093 13.606 -2.559 1.00 51.28 100 VAL A N 1
ATOM 744 C CA . VAL A 1 100 ? 4.155 14.547 -2.932 1.00 51.28 100 VAL A CA 1
ATOM 745 C C . VAL A 1 100 ? 5.121 13.825 -3.856 1.00 51.28 100 VAL A C 1
ATOM 747 O O . VAL A 1 100 ? 5.634 12.753 -3.521 1.00 51.28 100 VAL A O 1
ATOM 750 N N . ASP A 1 101 ? 5.338 14.411 -5.030 1.00 50.62 101 ASP A N 1
ATOM 751 C CA . ASP A 1 101 ? 6.346 13.935 -5.961 1.00 50.62 101 ASP A CA 1
ATOM 752 C C . ASP A 1 101 ? 7.717 13.943 -5.287 1.00 50.62 101 ASP A C 1
ATOM 754 O O . ASP A 1 101 ? 8.046 14.813 -4.474 1.00 50.62 101 ASP A O 1
ATOM 758 N N . ILE A 1 102 ? 8.524 12.943 -5.636 1.00 54.75 102 ILE A N 1
ATOM 759 C CA . ILE A 1 102 ? 9.915 12.871 -5.197 1.00 54.75 102 ILE A CA 1
ATOM 760 C C . ILE A 1 102 ? 10.567 14.213 -5.572 1.00 54.75 102 ILE A C 1
ATOM 762 O O . ILE A 1 102 ? 10.377 14.655 -6.712 1.00 54.75 102 ILE A O 1
ATOM 766 N N . PRO A 1 103 ? 11.296 14.880 -4.652 1.00 56.69 103 PRO A N 1
ATOM 767 C CA . PRO A 1 103 ? 11.968 16.133 -4.966 1.00 56.69 103 PRO A CA 1
ATOM 768 C C . PRO A 1 103 ? 12.768 15.991 -6.262 1.00 56.69 103 PRO A C 1
ATOM 770 O O . PRO A 1 103 ? 13.359 14.938 -6.517 1.00 56.69 103 PRO A O 1
ATOM 773 N N . SER A 1 104 ? 12.765 17.042 -7.088 1.00 66.25 104 SER A N 1
ATOM 774 C CA . SER A 1 104 ? 13.549 17.053 -8.324 1.00 66.25 104 SER A CA 1
ATOM 775 C C . SER A 1 104 ? 15.008 16.697 -8.031 1.00 66.25 104 SER A C 1
ATOM 777 O O . SER A 1 104 ? 15.493 16.913 -6.918 1.00 66.25 104 SER A O 1
ATOM 779 N N . TYR A 1 105 ? 15.718 16.173 -9.033 1.00 62.84 105 TYR A N 1
ATOM 780 C CA . TYR A 1 105 ? 17.147 15.871 -8.911 1.00 62.84 105 TYR A CA 1
ATOM 781 C C . TYR A 1 105 ? 17.928 17.061 -8.323 1.00 62.84 105 TYR A C 1
ATOM 783 O O . TYR A 1 105 ? 18.655 16.896 -7.349 1.00 62.84 105 TYR A O 1
ATOM 791 N N . ASP A 1 106 ? 17.646 18.271 -8.810 1.00 65.06 106 ASP A N 1
ATOM 792 C C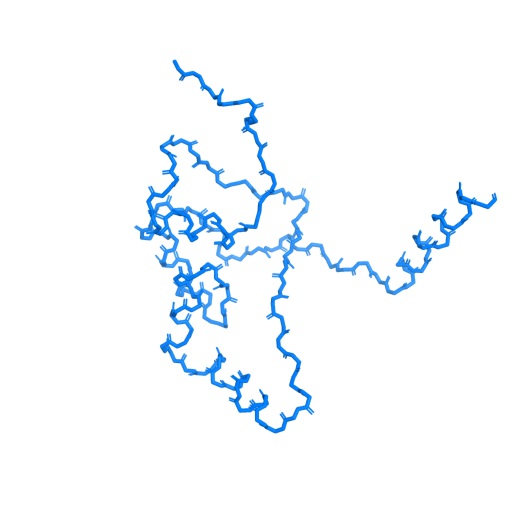A . ASP A 1 106 ? 18.244 19.517 -8.316 1.00 65.06 106 ASP A CA 1
ATOM 793 C C . ASP A 1 106 ? 17.970 19.768 -6.823 1.00 65.06 106 ASP A C 1
ATOM 795 O O . ASP A 1 106 ? 18.809 20.314 -6.106 1.00 65.06 106 ASP A O 1
ATOM 799 N N . THR A 1 107 ? 16.795 19.372 -6.325 1.00 67.62 107 THR A N 1
ATOM 800 C CA . THR A 1 107 ? 16.431 19.501 -4.905 1.00 67.62 107 THR A CA 1
ATOM 801 C C . THR A 1 107 ? 17.118 18.430 -4.055 1.00 67.62 107 THR A C 1
ATOM 803 O O . THR A 1 107 ? 17.558 18.717 -2.943 1.00 67.62 107 THR A O 1
ATOM 806 N N . LEU A 1 108 ? 17.249 17.203 -4.569 1.00 71.75 108 LEU A N 1
ATOM 807 C CA . LEU A 1 108 ? 18.010 16.128 -3.924 1.00 71.75 108 LEU A CA 1
ATOM 808 C C . LEU A 1 108 ? 19.492 16.491 -3.792 1.00 71.75 108 LEU A C 1
ATOM 810 O O . LEU A 1 108 ? 20.072 16.293 -2.727 1.00 71.75 108 LEU A O 1
ATOM 814 N N . GLU A 1 109 ? 20.088 17.060 -4.838 1.00 71.38 109 GLU A N 1
ATOM 815 C CA . GLU A 1 109 ? 21.482 17.505 -4.838 1.00 71.38 109 GLU A CA 1
ATOM 816 C C . GLU A 1 109 ? 21.704 18.643 -3.832 1.00 71.38 109 GLU A C 1
ATOM 818 O O . GLU A 1 109 ? 22.601 18.545 -2.996 1.00 71.38 109 GLU A O 1
ATOM 823 N N . HIS A 1 110 ? 20.813 19.641 -3.783 1.00 70.19 110 HIS A N 1
ATOM 824 C CA . HIS A 1 110 ? 20.863 20.690 -2.755 1.00 70.19 110 HIS A CA 1
ATOM 825 C C . HIS A 1 110 ? 20.745 20.147 -1.323 1.00 70.19 110 HIS A C 1
ATOM 827 O O . HIS A 1 110 ? 21.414 20.648 -0.416 1.00 70.19 110 HIS A O 1
ATOM 833 N N . LEU A 1 111 ? 19.905 19.132 -1.089 1.00 73.25 111 LEU A N 1
ATOM 834 C CA . LEU A 1 111 ? 19.790 18.491 0.226 1.00 73.25 111 LEU A CA 1
ATOM 835 C C . LEU A 1 111 ? 21.076 17.740 0.596 1.00 73.25 111 LEU A C 1
ATOM 837 O O . LEU A 1 111 ? 21.536 17.842 1.734 1.00 73.25 111 LEU A O 1
ATOM 841 N N . LEU A 1 112 ? 21.680 17.028 -0.360 1.00 74.06 112 LEU A N 1
ATOM 842 C CA . LEU A 1 112 ? 22.953 16.328 -0.172 1.00 74.06 112 LEU A CA 1
ATOM 843 C C . LEU A 1 112 ? 24.102 17.307 0.109 1.00 74.06 112 LEU A C 1
ATOM 845 O O . LEU A 1 112 ? 24.872 17.089 1.047 1.00 74.06 112 LEU A O 1
ATOM 849 N N . GLU A 1 113 ? 24.186 18.414 -0.629 1.00 72.88 113 GLU A N 1
ATOM 850 C 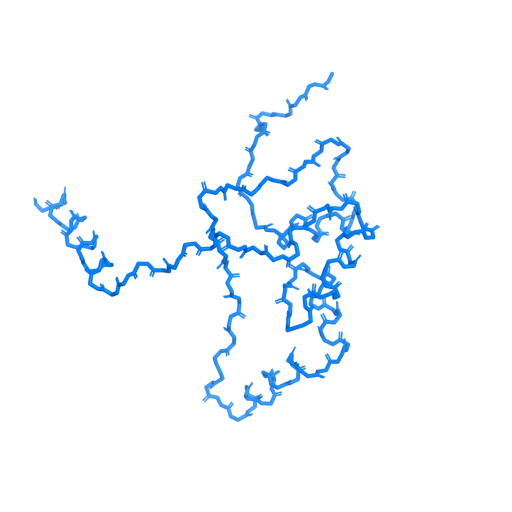CA . GLU A 1 113 ? 25.171 19.477 -0.394 1.00 72.88 113 GLU A CA 1
ATOM 851 C C . GLU A 1 113 ? 24.970 20.174 0.958 1.00 72.88 113 GLU A C 1
ATOM 853 O O . GLU A 1 113 ? 25.942 20.483 1.653 1.00 72.88 113 GLU A O 1
ATOM 858 N N . GLY A 1 114 ? 23.717 20.404 1.362 1.00 71.94 114 GLY A N 1
ATOM 859 C CA . GLY A 1 114 ? 23.383 21.003 2.654 1.00 71.94 114 GLY A CA 1
ATOM 860 C C . GLY A 1 114 ? 23.816 20.130 3.833 1.00 71.94 114 GLY A C 1
ATOM 861 O O . GLY A 1 114 ? 24.391 20.631 4.804 1.00 71.94 114 GLY A O 1
ATOM 862 N N . VAL A 1 115 ? 23.616 18.813 3.734 1.00 73.31 115 VAL A N 1
ATOM 863 C CA . VAL A 1 115 ? 24.113 17.857 4.734 1.00 73.31 115 VAL A CA 1
ATOM 864 C C . VAL A 1 115 ? 25.641 17.820 4.721 1.00 73.31 115 VAL A C 1
ATOM 866 O O . VAL A 1 115 ? 26.250 17.917 5.782 1.00 73.31 115 VAL A O 1
ATOM 869 N N . ALA A 1 116 ? 26.279 17.775 3.549 1.00 67.31 116 ALA A N 1
ATOM 870 C CA . ALA A 1 116 ? 27.740 17.758 3.437 1.00 67.31 116 ALA A CA 1
ATOM 871 C C . ALA A 1 116 ? 28.404 18.996 4.071 1.00 67.31 116 ALA A C 1
ATOM 873 O O . ALA A 1 116 ? 29.394 18.858 4.785 1.00 67.31 116 ALA A O 1
ATOM 874 N N . LYS A 1 117 ? 27.829 20.193 3.892 1.00 67.25 117 LYS A N 1
ATOM 875 C CA . LYS A 1 117 ? 28.298 21.434 4.542 1.00 67.25 117 LYS A CA 1
ATOM 876 C C . LYS A 1 117 ? 28.101 21.462 6.056 1.00 67.25 117 LYS A C 1
ATOM 878 O O . LYS A 1 117 ? 28.786 22.215 6.732 1.00 67.25 117 LYS A O 1
ATOM 883 N N . SER A 1 118 ? 27.161 20.683 6.583 1.00 61.78 118 SER A N 1
ATOM 884 C CA . SER A 1 118 ? 26.876 20.632 8.022 1.00 61.78 118 SER A CA 1
ATOM 885 C C . SER A 1 118 ? 27.843 19.718 8.787 1.00 61.78 118 SER A C 1
ATOM 887 O O . SER A 1 118 ? 27.906 19.783 10.012 1.00 61.78 118 SER A O 1
ATOM 889 N N . TYR A 1 119 ? 28.595 18.876 8.068 1.00 55.88 119 TYR A N 1
ATOM 890 C CA . TYR A 1 119 ? 29.592 17.946 8.611 1.00 55.88 119 TYR A CA 1
ATOM 891 C C . TYR A 1 119 ? 31.025 18.236 8.117 1.00 55.88 119 TYR A C 1
ATOM 893 O O . TYR A 1 119 ? 31.911 17.404 8.319 1.00 55.88 119 TYR A O 1
ATOM 901 N N . GLY A 1 120 ? 31.242 19.389 7.470 1.00 50.66 120 GLY A N 1
ATOM 902 C CA . GLY A 1 120 ? 32.545 19.875 7.002 1.00 50.66 120 GLY A CA 1
ATOM 903 C C . GLY A 1 120 ? 33.102 20.985 7.878 1.00 50.66 120 GLY A C 1
ATOM 904 O O . GLY A 1 120 ? 32.315 21.881 8.251 1.00 50.66 120 GLY A O 1
#

Sequence (120 aa):
MGMGPSPMVWIYEAQFVEAAAHGQVKPGMVLLYPSPTVLSKHTLVPLKPSGDRLGRLLSTDPRLQRLAAEHGFRSNDTGSFAEVAAAHGVPVAKDPIDVVDIPSYDTLEHLLEGVAKSYG

Foldseek 3Di:
DDQPPPVDDDDDQLVVLLCLLVVNDDPPDADDADFLHADDADDQDDPDPVSVVVNCCCQPPPVNCLVCLNSRHCHVPLVSVCVSCVVSVHRDDSDSPNHDPDPPPVVVVVVVVVVVVVVD